Protein AF-A0A0G0AM11-F1 (afdb_monomer)

Radius of gyration: 26.65 Å; Cα contacts (8 Å, |Δi|>4): 75; chains: 1; bounding box: 41×63×68 Å

Secondary structure (DSSP, 8-state):
-------------PPS---EEBTTT-PEEPTT--EEE----SS---EEEHHHHHH--S-TT--PPP-B--SSS---BGGG--TTHHHHGGG--------S--------S---

Solvent-accessible surface area (backbone atoms only — not comparable to full-atom values): 8074 Å² total; per-residue (Å²): 132,83,83,79,78,73,80,80,78,74,83,78,77,77,80,87,81,86,83,47,46,18,73,82,77,61,51,76,52,60,99,82,61,71,65,49,76,79,43,91,50,98,84,52,73,49,26,32,38,56,74,49,37,75,75,50,73,69,80,79,93,78,74,89,80,86,50,63,62,94,74,74,103,64,84,52,47,55,92,68,63,68,74,67,58,66,59,58,59,75,74,63,76,81,84,78,71,83,61,86,80,77,80,86,77,87,91,80,84,82,89,129

Sequence (112 aa):
MAIISLPLMGKKYMEETKKLICHDCGKELAKGDEYVNYTQDEKNYLIKCRECYEKNAVIENFQPCDVYSRVVGFHTPIQRWNKAKSAEWKDRKTFKVEDSEDKDKPKDGGCC

Mean predicted aligned error: 16.36 Å

pLDDT: mean 70.4, std 14.7, range [36.91, 90.56]

Nearest PDB structures (foldseek):
  8asc-assembly1_B  TM=3.133E-01  e=3.531E+00  Homo sapiens
  8asc-assembly1_F  TM=3.144E-01  e=3.317E+00  Homo sapiens
  8asc-assembly1_P  TM=3.133E-01  e=5.144E+00  Homo sapiens

Foldseek 3Di:
DDPDDDPPPDPPPPDDDDWAAAPPPRDTDDPPFDWAFDDPDPPDTHIHHPVVCVVPVDDPPDDDDFAWDDDDDDTDGPVPDDPCVVVVVVVDDDDDDPDVDDDDDDDDDDDD

Structure (mmCIF, N/CA/C/O backbone):
data_AF-A0A0G0AM11-F1
#
_entry.id   AF-A0A0G0AM11-F1
#
loop_
_atom_site.group_PDB
_atom_site.id
_atom_site.type_symbol
_atom_site.label_atom_id
_atom_site.label_alt_id
_atom_site.label_comp_id
_atom_site.label_asym_id
_atom_site.label_entity_id
_atom_site.label_seq_id
_atom_site.pdbx_PDB_ins_code
_atom_site.Cartn_x
_atom_site.Cartn_y
_atom_site.Ca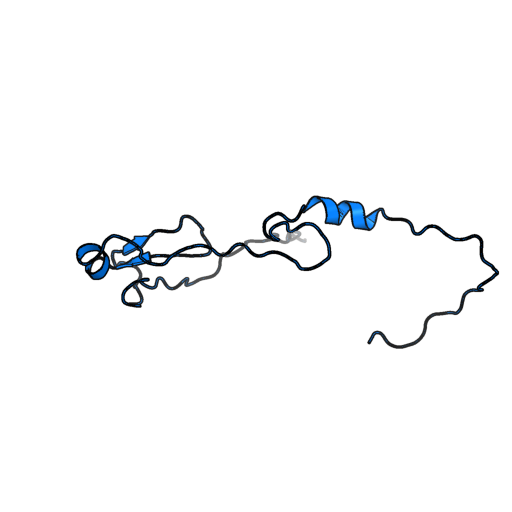rtn_z
_atom_site.occupancy
_atom_site.B_iso_or_equiv
_atom_site.auth_seq_id
_atom_site.auth_comp_id
_atom_site.auth_asym_id
_atom_site.auth_atom_id
_atom_site.pdbx_PDB_model_num
ATOM 1 N N . MET A 1 1 ? 15.639 51.426 1.674 1.00 40.44 1 MET A N 1
ATOM 2 C CA . MET A 1 1 ? 15.683 50.934 0.284 1.00 40.44 1 MET A CA 1
ATOM 3 C C . MET A 1 1 ? 15.744 49.414 0.310 1.00 40.44 1 MET A C 1
ATOM 5 O O . MET A 1 1 ? 16.580 48.877 1.015 1.00 40.44 1 MET A O 1
ATOM 9 N N . ALA A 1 2 ? 14.774 48.793 -0.367 1.00 40.88 2 ALA A N 1
ATOM 10 C CA . ALA A 1 2 ? 14.629 47.386 -0.758 1.00 40.88 2 ALA A CA 1
ATOM 11 C C . ALA A 1 2 ? 15.240 46.290 0.143 1.00 40.88 2 ALA A C 1
ATOM 13 O O . ALA A 1 2 ? 16.366 45.848 -0.061 1.00 40.88 2 ALA A O 1
ATOM 14 N N . ILE A 1 3 ? 14.419 45.750 1.051 1.00 46.81 3 ILE A N 1
ATOM 15 C CA . ILE A 1 3 ? 14.581 44.370 1.524 1.00 46.81 3 ILE A CA 1
ATOM 16 C C . ILE A 1 3 ? 14.134 43.492 0.353 1.00 46.81 3 ILE A C 1
ATOM 18 O O . ILE A 1 3 ? 12.949 43.451 0.020 1.00 46.81 3 ILE A O 1
ATOM 22 N N . ILE A 1 4 ? 15.085 42.874 -0.340 1.00 54.44 4 ILE A N 1
ATOM 23 C CA . ILE A 1 4 ? 14.801 41.977 -1.459 1.00 54.44 4 ILE A CA 1
ATOM 24 C C . ILE A 1 4 ? 14.135 40.739 -0.857 1.00 54.44 4 ILE A C 1
ATOM 26 O O . ILE A 1 4 ? 14.771 39.941 -0.172 1.00 54.44 4 ILE A O 1
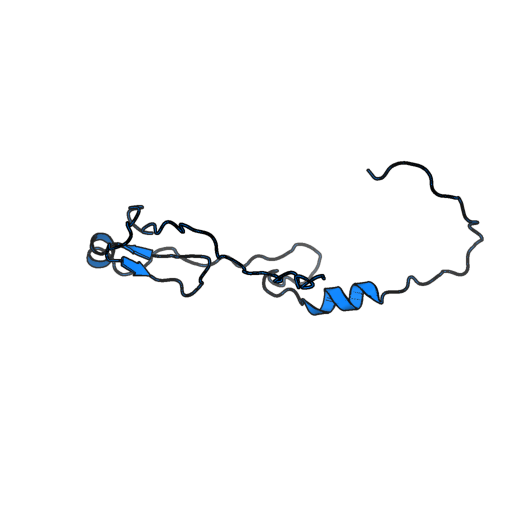ATOM 30 N N . SER A 1 5 ? 12.823 40.631 -1.047 1.00 48.66 5 SER A N 1
ATOM 31 C CA . SER A 1 5 ? 12.036 39.465 -0.671 1.00 48.66 5 SER A CA 1
ATOM 32 C C . SER A 1 5 ? 12.547 38.269 -1.479 1.00 48.66 5 SER A C 1
ATOM 34 O O . SER A 1 5 ? 12.309 38.189 -2.683 1.00 48.66 5 SER A O 1
ATOM 36 N N . LEU A 1 6 ? 13.300 37.363 -0.845 1.00 46.12 6 LEU A N 1
ATOM 37 C CA . LEU A 1 6 ? 13.540 36.050 -1.434 1.00 46.12 6 LEU A CA 1
ATOM 38 C C . LEU A 1 6 ? 12.187 35.329 -1.506 1.00 46.12 6 LEU A C 1
ATOM 40 O O . LEU A 1 6 ? 11.504 35.234 -0.481 1.00 46.12 6 LEU A O 1
ATOM 44 N N . PRO A 1 7 ? 11.789 34.799 -2.675 1.00 47.69 7 PRO A N 1
ATOM 45 C CA . PRO A 1 7 ? 10.590 33.994 -2.762 1.00 47.69 7 PRO A CA 1
ATOM 46 C C . PRO A 1 7 ? 10.863 32.728 -1.953 1.00 47.69 7 PRO A C 1
ATOM 48 O O . PRO A 1 7 ? 11.713 31.918 -2.322 1.00 47.69 7 PRO A O 1
ATOM 51 N N . LEU A 1 8 ? 10.179 32.576 -0.818 1.00 54.47 8 LEU A N 1
ATOM 52 C CA . LEU A 1 8 ? 10.144 31.324 -0.071 1.00 54.47 8 LEU A CA 1
ATOM 53 C C . LEU A 1 8 ? 9.528 30.264 -0.988 1.00 54.47 8 LEU A C 1
ATOM 55 O O . LEU A 1 8 ? 8.311 30.106 -1.076 1.00 54.47 8 LEU A O 1
ATOM 59 N N . MET A 1 9 ? 10.400 29.575 -1.719 1.00 48.53 9 MET A N 1
ATOM 60 C CA . MET A 1 9 ? 10.080 28.425 -2.541 1.00 48.53 9 MET A CA 1
ATOM 61 C C . MET A 1 9 ? 9.466 27.352 -1.640 1.00 48.53 9 MET A C 1
ATOM 63 O O . MET A 1 9 ? 10.125 26.797 -0.767 1.00 48.53 9 MET A O 1
ATOM 67 N N . GLY A 1 10 ? 8.188 27.062 -1.879 1.00 46.81 10 GLY A N 1
ATOM 68 C CA . GLY A 1 10 ? 7.596 25.756 -1.620 1.00 46.81 10 GLY A CA 1
ATOM 69 C C . GLY A 1 10 ? 7.422 25.356 -0.158 1.00 46.81 10 GLY A C 1
ATOM 70 O O . GLY A 1 10 ? 7.909 2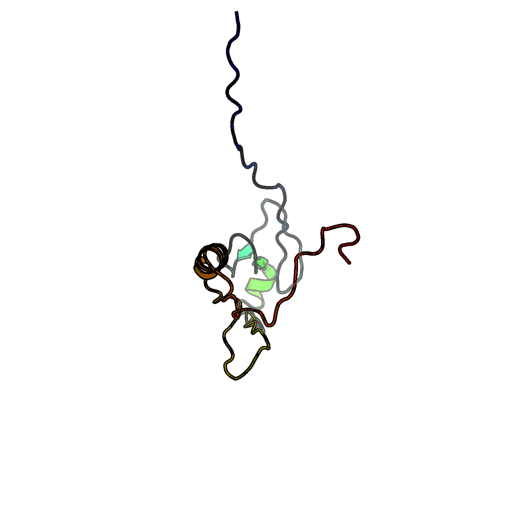4.303 0.247 1.00 46.81 10 GLY A O 1
ATOM 71 N N . LYS A 1 11 ? 6.587 26.077 0.599 1.00 42.59 11 LYS A N 1
ATOM 72 C CA . LYS A 1 11 ? 5.790 25.385 1.622 1.00 42.59 11 LYS A CA 1
ATOM 73 C C . LYS A 1 11 ? 4.821 24.465 0.881 1.00 42.59 11 LYS A C 1
ATOM 75 O O . LYS A 1 11 ? 3.763 24.906 0.441 1.00 42.59 11 LYS A O 1
ATOM 80 N N . LYS A 1 12 ? 5.194 23.198 0.690 1.00 41.78 12 LYS A N 1
ATOM 81 C CA . LYS A 1 12 ? 4.219 22.156 0.361 1.00 41.78 12 LYS A CA 1
ATOM 82 C C . LYS A 1 12 ? 3.346 21.964 1.599 1.00 41.78 12 LYS A C 1
ATOM 84 O O . LYS A 1 12 ? 3.666 21.156 2.462 1.00 41.78 12 LYS A O 1
ATOM 89 N N . TYR A 1 13 ? 2.293 22.767 1.720 1.00 48.09 13 TYR A N 1
ATOM 90 C CA . TYR A 1 13 ? 1.168 22.427 2.579 1.00 48.09 13 TYR A CA 1
ATOM 91 C C . TYR A 1 13 ? 0.583 21.126 2.012 1.00 48.09 13 TYR A C 1
ATOM 93 O O . TYR A 1 13 ? 0.112 21.109 0.878 1.00 48.09 13 TYR A O 1
ATOM 101 N N . MET A 1 14 ? 0.743 20.016 2.738 1.00 42.97 14 MET A N 1
ATOM 102 C CA . MET A 1 14 ? 0.096 18.746 2.407 1.00 42.97 14 MET A CA 1
ATOM 103 C C . MET A 1 14 ? -1.409 18.881 2.661 1.00 42.97 14 MET A C 1
ATOM 105 O O . MET A 1 14 ? -1.816 19.399 3.698 1.00 42.97 14 MET A O 1
ATOM 109 N N . GLU A 1 15 ? -2.201 18.458 1.679 1.00 53.34 15 GLU A N 1
ATOM 110 C CA . GLU A 1 15 ? -3.645 18.675 1.564 1.00 53.34 15 GLU A CA 1
ATOM 111 C C . GLU A 1 15 ? -4.469 18.119 2.739 1.00 53.34 15 GLU A C 1
ATOM 113 O O . GLU A 1 15 ? -4.254 17.014 3.240 1.00 53.34 15 GLU A O 1
ATOM 118 N N . GLU A 1 16 ? -5.457 18.913 3.152 1.00 60.88 16 GLU A N 1
ATOM 119 C CA . GLU A 1 16 ? -6.412 18.627 4.216 1.00 60.88 16 GLU A CA 1
ATOM 120 C C . GLU A 1 16 ? -7.456 17.561 3.803 1.00 60.88 16 GLU A C 1
ATOM 122 O O . GLU A 1 16 ? -8.056 17.627 2.735 1.00 60.88 16 GLU A O 1
ATOM 127 N N . THR A 1 17 ? -7.745 16.635 4.733 1.00 57.00 17 THR A N 1
ATOM 128 C CA . THR A 1 17 ? -8.909 15.710 4.810 1.00 57.00 17 THR A CA 1
ATOM 129 C C . THR A 1 17 ? -8.896 14.403 4.000 1.00 57.00 17 THR A C 1
ATOM 131 O O . THR A 1 17 ? -9.780 14.119 3.196 1.00 57.00 17 THR A O 1
ATOM 134 N N . LYS A 1 18 ? -7.971 13.490 4.316 1.00 64.06 18 LYS A N 1
ATOM 135 C CA . LYS A 1 18 ? -8.105 12.088 3.889 1.00 64.06 18 LYS A CA 1
ATOM 136 C C . LYS A 1 18 ? -9.154 11.364 4.750 1.00 64.06 18 LYS A C 1
ATOM 138 O O . LYS A 1 18 ? -8.933 11.155 5.941 1.00 64.06 18 LYS A O 1
ATOM 143 N N . LYS A 1 19 ? -10.308 11.024 4.163 1.00 72.44 19 LYS A N 1
ATOM 144 C CA . LYS A 1 19 ? -11.377 10.252 4.824 1.00 72.44 19 LYS A CA 1
ATOM 145 C C . LYS A 1 19 ? -10.937 8.801 5.039 1.00 72.44 19 LYS A C 1
ATOM 147 O O . LYS A 1 19 ? -10.423 8.168 4.119 1.00 72.44 19 LYS A O 1
ATOM 152 N N . LEU A 1 20 ? -11.147 8.285 6.244 1.00 80.62 20 LEU A N 1
ATOM 153 C CA . LEU A 1 20 ? -10.830 6.915 6.645 1.00 80.62 20 LEU A CA 1
ATOM 154 C C . LEU A 1 20 ? -12.122 6.083 6.593 1.00 80.62 20 LEU A C 1
ATOM 156 O O . LEU A 1 20 ? -13.077 6.416 7.287 1.00 80.62 20 LEU A O 1
ATOM 160 N N . ILE A 1 21 ? -12.170 5.034 5.764 1.00 86.75 21 ILE A N 1
ATOM 161 C CA . ILE A 1 21 ? -13.367 4.198 5.548 1.00 86.75 21 ILE A CA 1
ATOM 162 C C . ILE A 1 21 ? -13.059 2.726 5.832 1.00 86.75 21 ILE A C 1
ATOM 164 O O . ILE A 1 21 ? -12.129 2.171 5.255 1.00 86.75 21 ILE A O 1
ATOM 168 N N . CYS A 1 22 ? -13.865 2.071 6.668 1.00 87.81 22 CYS A N 1
ATOM 169 C CA . CYS A 1 22 ? -13.729 0.639 6.962 1.00 87.81 22 CYS A CA 1
ATOM 170 C C . CYS A 1 22 ? -13.978 -0.260 5.728 1.00 87.81 22 CYS A C 1
ATOM 172 O O . CYS A 1 22 ? -15.002 -0.131 5.069 1.00 87.81 22 CYS A O 1
ATOM 174 N N . HIS A 1 23 ? -13.102 -1.235 5.490 1.00 85.06 23 HIS A N 1
ATOM 175 C CA . HIS A 1 23 ? -13.146 -2.227 4.415 1.00 85.06 23 HIS A CA 1
ATOM 176 C C . HIS A 1 23 ? -14.371 -3.146 4.495 1.00 85.06 23 HIS A C 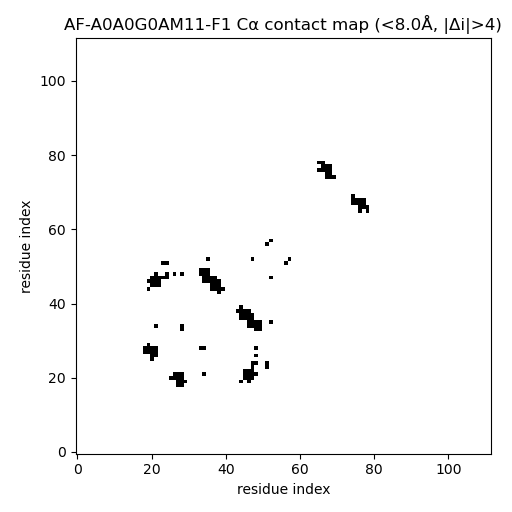1
ATOM 178 O O . HIS A 1 23 ? -14.951 -3.483 3.472 1.00 85.06 23 HIS A O 1
ATOM 184 N N . ASP A 1 24 ? -14.789 -3.523 5.705 1.00 84.94 24 ASP A N 1
ATOM 185 C CA . ASP A 1 24 ? -15.837 -4.532 5.888 1.00 84.94 24 ASP A CA 1
ATOM 186 C C . ASP A 1 24 ? -17.246 -3.936 6.015 1.00 84.94 24 ASP A C 1
ATOM 188 O O . ASP A 1 24 ? -18.207 -4.541 5.551 1.00 84.94 24 ASP A O 1
ATOM 192 N N . CYS A 1 25 ? -17.402 -2.769 6.658 1.00 87.12 25 CYS A N 1
ATOM 193 C CA . CYS A 1 25 ? -18.718 -2.130 6.841 1.00 87.12 25 CYS A CA 1
ATOM 194 C C . CYS A 1 25 ? -18.899 -0.792 6.129 1.00 87.12 25 CYS A C 1
ATOM 196 O O . CYS A 1 25 ? -20.011 -0.270 6.136 1.00 87.12 25 CYS A O 1
ATOM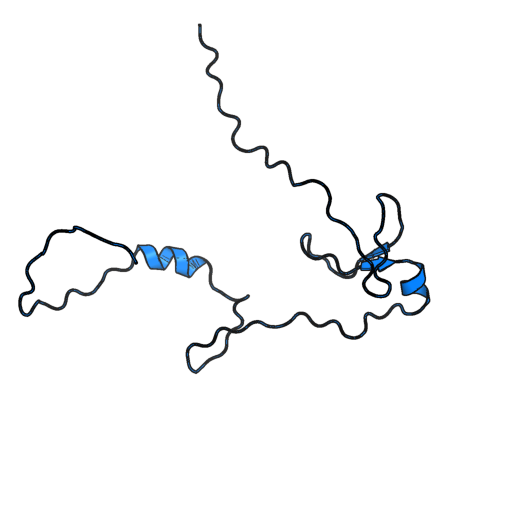 198 N N . GLY A 1 26 ? -17.843 -0.194 5.577 1.00 82.12 26 GLY A N 1
ATOM 199 C CA . GLY A 1 26 ? -17.943 1.083 4.866 1.00 82.12 26 GLY A CA 1
ATOM 200 C C . GLY A 1 26 ? -18.198 2.312 5.745 1.00 82.12 26 GLY A C 1
ATOM 201 O O . GLY A 1 26 ? -18.464 3.384 5.211 1.00 82.12 26 GLY A O 1
ATOM 202 N N . LYS A 1 27 ? -18.126 2.197 7.079 1.00 87.81 27 LYS A N 1
ATOM 203 C CA . LYS A 1 27 ? -18.278 3.349 7.985 1.00 87.81 27 LYS A CA 1
ATOM 204 C C . LYS A 1 27 ? -17.138 4.357 7.777 1.00 87.81 27 LYS A C 1
ATOM 206 O O . LYS A 1 27 ? -15.970 3.960 7.789 1.00 87.81 27 LYS A O 1
ATOM 211 N N . GLU A 1 28 ? -17.488 5.639 7.623 1.00 85.56 28 GLU A N 1
ATOM 212 C CA . GLU A 1 28 ? -16.542 6.761 7.686 1.00 85.56 28 GLU A CA 1
ATOM 213 C C . GLU A 1 28 ? -16.147 7.006 9.147 1.00 85.56 28 GLU A C 1
ATOM 215 O O . GLU A 1 28 ? -17.008 7.084 10.022 1.00 85.56 28 GLU A O 1
ATOM 220 N N . LEU A 1 29 ? -14.849 7.128 9.400 1.00 81.00 29 LEU A N 1
ATOM 221 C CA . LEU A 1 29 ? -14.300 7.366 10.729 1.00 81.00 29 LEU A CA 1
ATOM 222 C C . LEU A 1 29 ? -13.959 8.845 10.894 1.00 81.00 29 LEU A C 1
ATOM 224 O O . LEU A 1 29 ? -13.279 9.443 10.049 1.00 81.00 29 LEU A O 1
ATOM 228 N N . ALA A 1 30 ? -14.420 9.436 11.991 1.00 81.19 30 ALA A N 1
ATOM 229 C CA . ALA A 1 30 ? -14.087 10.796 12.376 1.00 81.19 30 ALA A CA 1
ATOM 230 C C . ALA A 1 30 ? -12.698 10.862 13.037 1.00 81.19 30 ALA A C 1
ATOM 232 O O . ALA A 1 30 ? -12.108 9.855 13.435 1.00 81.19 30 ALA A O 1
ATOM 233 N N . LYS A 1 31 ? -12.157 12.082 13.171 1.00 69.06 31 LYS A N 1
ATOM 234 C CA . LYS A 1 31 ? -10.890 12.348 13.876 1.00 69.06 31 LYS A CA 1
ATOM 235 C C . LYS A 1 31 ? -11.056 12.024 15.367 1.00 69.06 31 LYS A C 1
ATOM 237 O O . LYS A 1 31 ? -11.435 12.894 16.143 1.00 69.06 31 LYS A O 1
ATOM 242 N N . GLY A 1 32 ? -10.789 10.777 15.739 1.00 77.19 32 GLY A N 1
ATOM 243 C CA . GLY A 1 32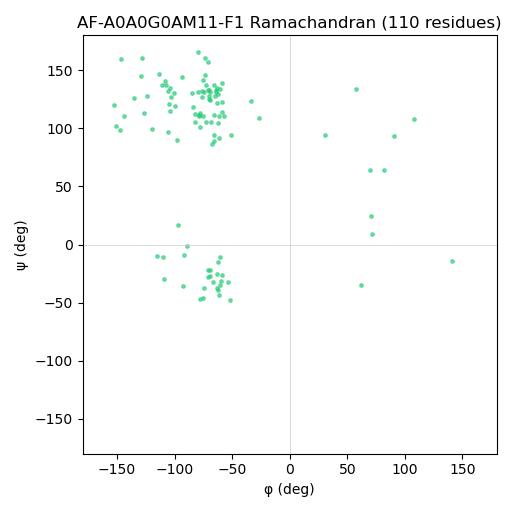 ? -10.909 10.273 17.109 1.00 77.19 32 GLY A CA 1
ATOM 244 C C . GLY A 1 32 ? -11.461 8.851 17.208 1.00 77.19 32 GLY A C 1
ATOM 245 O O . GLY A 1 32 ? -11.314 8.240 18.261 1.00 77.19 32 GLY A O 1
ATOM 246 N N . ASP A 1 33 ? -12.047 8.312 16.136 1.00 79.88 33 ASP A N 1
ATOM 247 C CA . ASP A 1 33 ? -12.539 6.936 16.145 1.00 79.88 33 ASP A CA 1
ATOM 248 C C . ASP A 1 33 ? -11.392 5.933 16.079 1.00 79.88 33 ASP A C 1
ATOM 250 O O . ASP A 1 33 ? -10.378 6.134 15.402 1.00 79.88 33 ASP A O 1
ATOM 254 N N . GLU A 1 34 ? -11.586 4.809 16.756 1.00 78.00 34 GLU A N 1
ATOM 255 C CA . GLU A 1 34 ? -10.621 3.727 16.744 1.00 78.00 34 GLU A CA 1
ATOM 256 C C . GLU A 1 34 ? -10.806 2.806 15.539 1.00 78.00 34 GLU A C 1
ATOM 258 O O . GLU A 1 34 ? -11.897 2.297 15.254 1.00 78.00 34 GLU A O 1
ATOM 263 N N . TYR A 1 35 ? -9.700 2.545 14.850 1.00 84.62 35 TYR A N 1
ATOM 264 C CA . TYR A 1 35 ? -9.656 1.665 13.696 1.00 84.62 35 TYR A CA 1
ATOM 265 C C . TYR A 1 35 ? -8.336 0.925 13.606 1.00 84.62 35 TYR A C 1
ATOM 267 O O . TYR A 1 35 ? -7.309 1.338 14.141 1.00 84.62 35 TYR A O 1
ATOM 275 N N . VAL A 1 36 ? -8.385 -0.173 12.869 1.00 85.19 36 VAL A N 1
ATOM 276 C CA . VAL A 1 36 ? -7.242 -1.007 12.532 1.00 85.19 36 VAL A CA 1
ATOM 277 C C . VAL A 1 36 ? -6.858 -0.709 11.085 1.00 85.19 36 VAL A C 1
ATOM 279 O O . VAL A 1 36 ? -7.714 -0.769 10.212 1.00 85.19 36 VAL A O 1
ATOM 282 N N . ASN A 1 37 ? -5.599 -0.369 10.806 1.00 85.50 37 ASN A N 1
ATOM 283 C CA . ASN A 1 37 ? -5.094 -0.136 9.446 1.00 85.50 37 ASN A CA 1
ATOM 284 C C . ASN A 1 37 ? -4.252 -1.325 8.966 1.00 85.50 37 ASN A C 1
ATOM 286 O O . ASN A 1 37 ? -3.385 -1.807 9.686 1.00 85.50 37 ASN A O 1
ATOM 290 N N . TYR A 1 38 ? -4.496 -1.760 7.737 1.00 81.06 38 TYR A N 1
ATOM 291 C CA . TYR A 1 38 ? -3.896 -2.919 7.084 1.00 81.06 38 TYR A CA 1
ATOM 292 C C . TYR A 1 38 ? -2.934 -2.554 5.948 1.00 81.06 38 TYR A C 1
ATOM 294 O O . TYR A 1 38 ? -2.201 -3.412 5.463 1.00 81.06 38 TYR A O 1
ATOM 302 N N . THR A 1 39 ? -2.895 -1.291 5.527 1.00 79.50 39 THR A N 1
ATOM 303 C CA . THR A 1 39 ? -1.926 -0.765 4.545 1.00 79.50 39 THR A CA 1
ATOM 304 C C . THR A 1 39 ? -0.904 0.143 5.212 1.00 79.50 39 THR A C 1
ATOM 306 O O . THR A 1 39 ? -1.252 0.973 6.049 1.00 79.50 39 THR A O 1
ATOM 309 N N . GLN A 1 40 ? 0.352 0.053 4.782 1.00 62.09 40 GLN A N 1
ATOM 310 C CA . GLN A 1 40 ? 1.447 0.909 5.256 1.00 62.09 40 GLN A CA 1
ATOM 311 C C . GLN A 1 40 ? 1.650 2.170 4.390 1.00 62.09 40 GLN A C 1
ATOM 313 O O . GLN A 1 40 ? 2.401 3.059 4.782 1.00 62.09 40 GLN A O 1
ATOM 318 N N . ASP A 1 41 ? 0.980 2.280 3.234 1.00 63.16 41 ASP A N 1
ATOM 319 C CA . ASP A 1 41 ? 1.139 3.408 2.312 1.00 63.16 41 ASP A CA 1
ATOM 320 C C . ASP A 1 41 ? 0.411 4.668 2.795 1.00 63.16 41 ASP A C 1
ATOM 322 O O . ASP A 1 41 ? -0.794 4.666 3.046 1.00 63.16 41 ASP A O 1
ATOM 326 N N . GLU A 1 42 ? 1.099 5.811 2.768 1.00 59.97 42 GLU A N 1
ATOM 327 C CA . GLU A 1 42 ? 0.506 7.129 3.059 1.00 59.97 42 GLU A CA 1
ATOM 328 C C . GLU A 1 42 ? -0.634 7.503 2.089 1.00 59.97 42 GLU A C 1
ATOM 330 O O . GLU A 1 42 ? -1.374 8.463 2.311 1.00 59.97 42 GLU A O 1
ATOM 335 N N . LYS A 1 43 ? -0.814 6.744 0.997 1.00 58.69 43 LYS A N 1
ATOM 336 C CA . LYS A 1 43 ? -1.736 7.042 -0.111 1.00 58.69 43 LYS A CA 1
ATOM 337 C C . LYS A 1 43 ? -2.951 6.129 -0.191 1.00 58.69 43 LYS A C 1
ATOM 339 O O . LYS A 1 43 ? -4.014 6.633 -0.534 1.00 58.69 43 LYS A O 1
ATOM 344 N N . ASN A 1 44 ? -2.870 4.879 0.249 1.00 63.97 44 ASN A N 1
ATOM 345 C CA . ASN A 1 44 ? -4.000 3.952 0.215 1.00 63.97 44 ASN A CA 1
ATOM 346 C C . ASN A 1 44 ? -4.208 3.380 1.619 1.00 63.97 44 ASN A C 1
ATOM 348 O O . ASN A 1 44 ? -3.307 2.711 2.098 1.00 63.97 44 ASN A O 1
ATOM 352 N N . TYR A 1 45 ? -5.326 3.709 2.279 1.00 71.25 45 TYR A N 1
ATOM 353 C CA . TYR A 1 45 ? -5.632 3.252 3.641 1.00 71.25 45 TYR A CA 1
ATOM 354 C C . TYR A 1 45 ? -6.710 2.162 3.597 1.00 71.25 45 TYR A C 1
ATOM 356 O O . TYR A 1 45 ? -7.898 2.461 3.527 1.00 71.25 45 TYR A O 1
ATOM 364 N N . LEU A 1 46 ? -6.291 0.902 3.632 1.00 84.31 46 LEU A N 1
ATOM 365 C CA . LEU A 1 46 ? -7.131 -0.261 3.873 1.00 84.31 46 LEU A CA 1
ATOM 366 C C . LEU A 1 46 ? -7.326 -0.399 5.379 1.00 84.31 46 LEU A C 1
ATOM 368 O O . LEU A 1 46 ? -6.401 -0.791 6.077 1.00 84.31 46 LEU A O 1
ATOM 372 N N . ILE A 1 47 ? -8.496 -0.067 5.906 1.00 86.38 47 ILE A N 1
ATOM 373 C CA . ILE A 1 47 ? -8.721 -0.041 7.359 1.00 86.38 47 ILE A CA 1
ATOM 374 C C . ILE A 1 47 ? -9.961 -0.845 7.743 1.00 86.38 47 ILE A C 1
ATOM 376 O O . ILE A 1 47 ? -10.822 -1.049 6.903 1.00 86.38 47 ILE A O 1
ATOM 380 N N . LYS A 1 48 ? -10.112 -1.259 9.001 1.00 88.81 48 LYS A N 1
ATOM 381 C CA . LYS A 1 48 ? -11.369 -1.774 9.560 1.00 88.81 48 LYS A CA 1
ATOM 382 C C . LYS A 1 48 ? -11.724 -1.072 10.864 1.00 88.81 48 LYS A C 1
ATOM 384 O O . LYS A 1 48 ? -10.846 -0.750 11.656 1.00 88.81 48 LYS A O 1
ATOM 389 N N . CYS A 1 49 ? -13.012 -0.859 11.110 1.00 90.25 49 CYS A N 1
ATOM 390 C CA . CYS A 1 49 ? -13.498 -0.381 12.402 1.00 90.25 49 CYS A CA 1
ATOM 391 C C . CYS A 1 49 ? -13.431 -1.495 13.458 1.00 90.25 49 CYS A C 1
ATOM 393 O O . CYS A 1 49 ? -13.424 -2.683 13.115 1.00 90.25 49 CYS A O 1
ATOM 395 N N . ARG A 1 50 ? -13.447 -1.108 14.739 1.00 89.12 50 ARG A N 1
ATOM 396 C CA . ARG A 1 50 ? -13.401 -2.040 15.877 1.00 89.12 50 ARG A CA 1
ATOM 397 C C . ARG A 1 50 ? -14.460 -3.149 15.783 1.00 89.12 50 ARG A C 1
ATOM 399 O O . ARG A 1 50 ? -14.129 -4.322 15.888 1.00 89.12 50 ARG A O 1
ATOM 406 N N . GLU A 1 51 ? -15.711 -2.795 15.489 1.00 90.56 51 GLU A N 1
ATOM 407 C CA . GLU A 1 51 ? -16.819 -3.761 15.411 1.00 90.56 51 GLU A CA 1
ATOM 408 C C . GLU A 1 51 ? -16.632 -4.822 14.314 1.00 90.56 51 GLU A C 1
ATOM 410 O O . GLU A 1 51 ? -16.999 -5.982 14.490 1.00 90.56 51 GLU A O 1
ATOM 415 N N . CYS A 1 52 ? -16.106 -4.431 13.150 1.00 89.00 52 CYS A N 1
ATOM 416 C CA . CYS A 1 52 ? -15.848 -5.366 12.054 1.00 89.00 52 CYS A CA 1
ATOM 417 C C . CYS A 1 52 ? -14.633 -6.234 12.335 1.00 89.00 52 CYS A C 1
ATOM 419 O O . CYS A 1 52 ? -14.649 -7.420 12.023 1.00 89.00 52 CYS A O 1
ATOM 421 N N . TYR A 1 53 ? -13.615 -5.650 12.961 1.00 89.44 53 TYR A N 1
ATOM 422 C CA . TYR A 1 53 ? -12.420 -6.369 13.367 1.00 89.44 53 TYR A CA 1
ATOM 423 C C . TYR A 1 53 ? -12.737 -7.479 14.376 1.00 89.44 53 TYR A C 1
ATOM 425 O O . TYR A 1 53 ? -12.258 -8.600 14.226 1.00 89.44 53 TYR A O 1
ATOM 433 N N . GLU A 1 54 ? -13.591 -7.188 15.361 1.00 90.31 54 GLU A N 1
ATOM 434 C CA . GLU A 1 54 ? -14.028 -8.167 16.363 1.00 90.31 54 GLU A CA 1
ATOM 435 C C . GLU A 1 54 ? -14.877 -9.293 15.754 1.00 90.31 54 GLU A C 1
ATOM 437 O O . GLU A 1 54 ? -14.801 -10.431 16.212 1.00 90.31 54 GLU A O 1
ATOM 442 N N . LYS A 1 55 ? -15.658 -9.002 14.703 1.00 89.69 55 LYS A N 1
ATOM 443 C CA . LYS A 1 55 ? -16.448 -10.012 13.980 1.00 89.69 55 LYS A CA 1
ATOM 444 C C . LYS A 1 55 ? -15.586 -10.889 13.080 1.00 89.69 55 LYS A C 1
ATOM 446 O O . LYS A 1 55 ? -15.771 -12.097 13.090 1.00 89.69 55 LYS A O 1
ATOM 451 N N . ASN A 1 56 ? -14.682 -10.287 12.305 1.00 87.06 56 ASN A N 1
ATOM 452 C CA . ASN A 1 56 ? -13.749 -10.976 11.416 1.00 87.06 56 ASN A CA 1
ATOM 453 C C . ASN A 1 56 ? -12.460 -10.157 11.253 1.00 87.06 56 ASN A C 1
ATOM 455 O O . ASN A 1 56 ? -12.369 -9.211 10.464 1.00 87.06 56 ASN A O 1
ATOM 459 N N . ALA A 1 57 ? -11.412 -10.571 11.960 1.00 83.94 57 ALA A N 1
ATOM 460 C CA . ALA A 1 57 ? -10.120 -9.891 11.912 1.00 83.94 57 ALA A CA 1
ATOM 461 C C . ALA A 1 57 ? -9.392 -10.055 10.558 1.00 83.94 57 ALA A C 1
ATOM 463 O O . ALA A 1 57 ? -8.544 -9.230 10.209 1.00 83.94 57 ALA A O 1
ATOM 464 N N . VAL A 1 58 ? -9.728 -11.090 9.775 1.00 85.44 58 VAL A N 1
ATOM 465 C CA . VAL A 1 58 ? -9.102 -11.400 8.477 1.00 85.44 58 VAL A CA 1
ATOM 466 C C . VAL A 1 58 ? -9.677 -10.516 7.375 1.00 85.44 58 VAL A C 1
ATOM 468 O O . VAL A 1 58 ? -10.894 -10.391 7.245 1.00 85.44 58 VAL A O 1
ATOM 471 N N . ILE A 1 59 ? -8.818 -9.895 6.561 1.00 81.81 59 ILE A N 1
ATOM 472 C CA . ILE A 1 59 ? -9.263 -9.295 5.299 1.00 81.81 59 ILE A CA 1
ATOM 473 C C . ILE A 1 59 ? -9.430 -10.421 4.292 1.00 81.81 59 ILE A C 1
ATOM 475 O O . ILE A 1 59 ? -8.458 -10.913 3.718 1.00 81.81 59 ILE A O 1
ATOM 479 N N . GLU A 1 60 ? -10.666 -10.835 4.083 1.00 80.25 60 GLU A N 1
ATOM 480 C CA . GLU A 1 60 ? -10.963 -11.724 2.979 1.00 80.25 60 GLU A CA 1
ATOM 481 C C . GLU A 1 60 ? -10.938 -10.933 1.674 1.00 80.25 60 GLU A C 1
ATOM 483 O O . GLU A 1 60 ? -11.380 -9.785 1.602 1.00 80.25 60 GLU A O 1
ATOM 488 N N . ASN A 1 61 ? -10.411 -11.585 0.639 1.00 67.62 61 ASN A N 1
ATOM 489 C CA . ASN A 1 61 ? -10.494 -11.121 -0.739 1.00 67.62 61 ASN A CA 1
ATOM 490 C C . ASN A 1 61 ? -9.655 -9.869 -1.099 1.00 67.62 61 ASN A C 1
ATOM 492 O O . ASN A 1 61 ? -9.981 -9.193 -2.073 1.00 67.62 61 ASN A O 1
ATOM 496 N N . PHE A 1 62 ? -8.559 -9.562 -0.380 1.00 72.38 62 PHE A N 1
ATOM 497 C CA . PHE A 1 62 ? -7.642 -8.473 -0.764 1.00 72.38 62 PHE A CA 1
ATOM 498 C C . PHE A 1 62 ? -6.335 -8.976 -1.393 1.00 72.38 62 PHE A C 1
ATOM 500 O O . PHE A 1 62 ? -5.485 -9.583 -0.739 1.00 72.38 62 PHE A O 1
ATOM 507 N N . GLN A 1 63 ? -6.150 -8.656 -2.670 1.00 73.38 63 GLN A N 1
ATOM 508 C CA . GLN A 1 63 ? -4.896 -8.811 -3.401 1.00 73.38 63 GLN A CA 1
ATOM 509 C C . GLN A 1 63 ? -4.641 -7.533 -4.210 1.00 73.38 63 GLN A C 1
ATOM 511 O O . GLN A 1 63 ? -5.520 -7.123 -4.973 1.00 73.38 63 GLN A O 1
ATOM 516 N N . PRO A 1 64 ? -3.468 -6.888 -4.071 1.00 72.62 64 PRO A N 1
ATOM 517 C CA . PRO A 1 64 ? -3.104 -5.780 -4.942 1.00 72.62 64 PRO A CA 1
ATOM 518 C C . PRO A 1 64 ? -2.823 -6.311 -6.353 1.00 72.62 64 PRO A C 1
ATOM 520 O O . PRO A 1 64 ? -2.048 -7.245 -6.538 1.00 72.62 64 PRO A O 1
ATOM 523 N N . CYS A 1 65 ? -3.468 -5.724 -7.357 1.00 72.44 65 CYS A N 1
ATOM 524 C CA . CYS A 1 65 ? -3.403 -6.222 -8.727 1.00 72.44 65 CYS A CA 1
ATOM 525 C C . CYS A 1 65 ? -2.077 -5.862 -9.415 1.00 72.44 65 CYS A C 1
ATOM 527 O O . CYS A 1 65 ? -1.731 -4.682 -9.527 1.00 72.44 65 CYS A O 1
ATOM 529 N N . ASP A 1 66 ? -1.391 -6.863 -9.971 1.00 76.12 66 ASP A N 1
ATOM 530 C CA . ASP A 1 66 ? -0.262 -6.643 -10.873 1.00 76.12 66 ASP A CA 1
ATOM 531 C C . ASP A 1 66 ? -0.749 -6.060 -12.212 1.00 76.12 66 ASP A C 1
ATOM 533 O O . ASP A 1 66 ? -1.578 -6.645 -12.910 1.00 76.12 66 ASP A O 1
ATOM 537 N N . VAL A 1 67 ? -0.207 -4.909 -12.610 1.00 74.25 67 VAL A N 1
ATOM 538 C CA . VAL A 1 67 ? -0.568 -4.227 -13.863 1.00 74.25 67 VAL A CA 1
ATOM 539 C C . VAL A 1 67 ? 0.550 -4.435 -14.874 1.00 74.25 67 VAL A C 1
ATOM 541 O O . VAL A 1 67 ? 1.666 -4.011 -14.616 1.00 74.25 67 VAL A O 1
ATOM 544 N N . TYR A 1 68 ? 0.277 -5.034 -16.030 1.00 76.00 68 TYR A N 1
ATOM 545 C CA . TYR A 1 68 ? 1.253 -5.269 -17.107 1.00 76.00 68 TYR A CA 1
ATOM 546 C C . TYR A 1 68 ? 0.891 -4.432 -18.350 1.00 76.00 68 TYR A C 1
ATOM 548 O O . TYR A 1 68 ? -0.292 -4.228 -18.618 1.00 76.00 68 TYR A O 1
ATOM 556 N N . SER A 1 69 ? 1.867 -3.959 -19.138 1.00 74.94 69 SER A N 1
ATOM 557 C CA . SER A 1 69 ? 1.601 -3.302 -20.437 1.00 74.94 69 SER A CA 1
ATOM 558 C C . SER A 1 69 ? 1.662 -4.306 -21.602 1.00 74.94 69 SER A C 1
ATOM 560 O O . SER A 1 69 ? 2.453 -5.251 -21.587 1.00 74.94 69 SER A O 1
ATOM 562 N N . ARG A 1 70 ? 0.806 -4.141 -22.625 1.00 74.31 70 ARG A N 1
ATOM 563 C CA . ARG A 1 70 ? 0.745 -5.033 -23.801 1.00 74.31 70 ARG A CA 1
ATOM 564 C C . ARG A 1 70 ? 1.533 -4.441 -24.973 1.00 74.31 70 ARG A C 1
ATOM 566 O O . ARG A 1 70 ? 0.950 -3.749 -25.796 1.00 74.31 70 ARG A O 1
ATOM 573 N N . VAL A 1 71 ? 2.826 -4.752 -25.074 1.00 62.47 71 VAL A N 1
ATOM 574 C CA . VAL A 1 71 ? 3.631 -4.604 -26.303 1.00 62.47 71 VAL A CA 1
ATOM 575 C C . VAL A 1 71 ? 4.677 -5.734 -26.313 1.00 62.47 71 VAL A C 1
ATOM 577 O O . VAL A 1 71 ? 5.693 -5.620 -25.645 1.00 62.47 71 VAL A O 1
ATOM 580 N N . VAL A 1 72 ? 4.383 -6.818 -27.051 1.00 53.88 72 VAL A N 1
ATOM 581 C CA . VAL A 1 72 ? 5.232 -7.989 -27.414 1.00 53.88 72 VAL A CA 1
ATOM 582 C C . VAL A 1 72 ? 5.882 -8.853 -26.309 1.00 53.88 72 VAL A C 1
ATOM 584 O O . VAL A 1 72 ? 6.548 -8.357 -25.416 1.00 53.88 72 VAL A O 1
ATOM 587 N N . GLY A 1 73 ? 5.767 -10.183 -26.468 1.00 68.62 73 GLY A N 1
ATOM 588 C CA . GLY A 1 73 ? 6.702 -11.252 -26.052 1.00 68.62 73 GLY A CA 1
ATOM 589 C C . GLY A 1 73 ? 7.049 -11.479 -24.569 1.00 68.62 73 GLY A C 1
ATOM 590 O O . GLY A 1 73 ? 7.249 -12.627 -24.181 1.00 68.62 73 GLY A O 1
ATOM 591 N N . PHE A 1 74 ? 7.129 -10.435 -23.740 1.00 69.75 74 PHE A N 1
ATOM 592 C CA . PHE A 1 74 ? 7.614 -10.498 -22.359 1.00 69.75 74 PHE A CA 1
ATOM 593 C C . PHE A 1 74 ? 6.823 -9.535 -21.456 1.00 69.75 74 PHE A C 1
ATOM 595 O O . PHE A 1 74 ? 6.929 -8.314 -21.571 1.00 69.75 74 PHE A O 1
ATOM 602 N N . HIS A 1 75 ? 6.010 -10.078 -20.546 1.00 71.62 75 HIS A N 1
ATOM 603 C CA . HIS A 1 75 ? 5.196 -9.285 -19.623 1.00 71.62 75 HIS A CA 1
ATOM 604 C C . HIS A 1 75 ? 6.026 -8.837 -18.411 1.00 71.62 75 HIS A C 1
ATOM 606 O O . HIS A 1 75 ? 6.397 -9.650 -17.569 1.00 71.62 75 HIS A O 1
ATOM 612 N N . THR A 1 76 ? 6.282 -7.531 -18.287 1.00 70.88 76 THR A N 1
ATOM 613 C CA . THR A 1 76 ? 6.788 -6.922 -17.042 1.00 70.88 76 THR A CA 1
ATOM 614 C C . THR A 1 76 ? 5.704 -6.043 -16.411 1.00 70.88 76 THR A C 1
ATOM 616 O O . THR A 1 76 ? 5.009 -5.335 -17.147 1.00 70.88 76 THR A O 1
ATOM 619 N N . PRO A 1 77 ? 5.499 -6.079 -15.079 1.00 78.56 77 PRO A N 1
ATOM 620 C CA . PRO A 1 77 ? 4.545 -5.189 -14.433 1.00 78.56 77 PRO A CA 1
ATOM 621 C C . PRO A 1 77 ? 4.970 -3.724 -14.611 1.00 78.56 77 PRO A C 1
ATOM 623 O O . PRO A 1 77 ? 6.125 -3.379 -14.378 1.00 78.56 77 PRO A O 1
ATOM 626 N N . ILE A 1 78 ? 4.048 -2.835 -14.971 1.00 71.19 78 ILE A N 1
ATOM 627 C CA . ILE A 1 78 ? 4.267 -1.399 -15.194 1.00 71.19 78 ILE A CA 1
ATOM 628 C C . ILE A 1 78 ? 4.711 -0.661 -13.927 1.00 71.19 78 ILE A C 1
ATOM 630 O O . ILE A 1 78 ? 5.422 0.339 -14.004 1.00 71.19 78 ILE A O 1
ATOM 634 N N . GLN A 1 79 ? 4.369 -1.195 -12.750 1.00 71.88 79 GLN A N 1
ATOM 635 C CA . GLN A 1 79 ? 4.903 -0.726 -11.471 1.00 71.88 79 GLN A CA 1
ATOM 636 C C . GLN A 1 79 ? 6.436 -0.913 -11.379 1.00 71.88 79 GLN A C 1
ATOM 638 O O . GLN A 1 79 ? 7.077 -0.270 -10.550 1.00 71.88 79 GLN A O 1
ATOM 643 N N . ARG A 1 80 ? 7.042 -1.723 -12.269 1.00 70.62 80 ARG A N 1
ATOM 644 C CA . ARG A 1 80 ? 8.495 -1.952 -12.408 1.00 70.62 80 ARG A CA 1
ATOM 645 C C . ARG A 1 80 ? 9.170 -1.104 -13.503 1.00 70.62 80 ARG A C 1
ATOM 647 O O . ARG A 1 80 ? 10.283 -1.420 -13.920 1.00 70.62 80 ARG A O 1
ATOM 654 N N . TRP A 1 81 ? 8.532 -0.035 -13.986 1.00 73.25 81 TRP A N 1
ATOM 655 C CA . TRP A 1 81 ? 9.117 0.865 -14.991 1.00 73.25 81 TRP A CA 1
ATOM 656 C C . TRP A 1 81 ? 10.425 1.537 -14.517 1.00 73.25 81 TRP A C 1
ATOM 658 O O . TRP A 1 81 ? 10.493 2.098 -13.421 1.00 73.25 81 TRP A O 1
ATOM 668 N N . ASN A 1 82 ? 11.464 1.551 -15.368 1.00 73.44 82 ASN A N 1
ATOM 669 C CA . ASN A 1 82 ? 12.747 2.190 -15.052 1.00 73.44 82 ASN A CA 1
ATOM 670 C C . ASN A 1 82 ? 12.675 3.720 -15.230 1.00 73.44 82 ASN A C 1
ATOM 672 O O . ASN A 1 82 ? 12.652 4.227 -16.350 1.00 73.44 82 ASN A O 1
ATOM 676 N N . LYS A 1 83 ? 12.726 4.480 -14.127 1.00 75.88 83 LYS A N 1
ATOM 677 C CA . LYS A 1 83 ? 12.730 5.957 -14.152 1.00 75.88 83 LYS A CA 1
ATOM 678 C C . LYS A 1 83 ? 13.918 6.539 -14.937 1.00 75.88 83 LYS A C 1
ATOM 680 O O . LYS A 1 83 ? 13.754 7.579 -15.571 1.00 75.88 83 LYS A O 1
ATOM 685 N N . ALA A 1 84 ? 15.076 5.869 -14.965 1.00 68.69 84 ALA A N 1
ATOM 686 C CA . ALA A 1 84 ? 16.297 6.354 -15.625 1.00 68.69 84 ALA A CA 1
ATOM 687 C C . ALA A 1 84 ? 16.220 6.336 -17.164 1.00 68.69 84 ALA A C 1
ATOM 689 O O . ALA A 1 84 ? 16.888 7.130 -17.826 1.00 68.69 84 ALA A O 1
ATOM 690 N N . LYS A 1 85 ? 15.328 5.518 -17.741 1.00 74.38 85 LYS A N 1
ATOM 691 C CA . LYS A 1 85 ? 15.033 5.531 -19.185 1.00 74.38 85 LYS A CA 1
ATOM 692 C C . LYS A 1 85 ? 14.529 6.894 -19.675 1.00 74.38 85 LYS A C 1
ATOM 694 O O . LYS A 1 85 ? 14.712 7.223 -20.842 1.00 74.38 85 LYS A O 1
ATOM 699 N N . SER A 1 86 ? 13.913 7.693 -18.799 1.00 74.62 86 SER A N 1
ATOM 700 C CA . SER A 1 86 ? 13.414 9.030 -19.150 1.00 74.62 86 SER A CA 1
ATOM 701 C C . SER A 1 86 ? 14.529 10.050 -19.414 1.00 74.62 86 SER A C 1
ATOM 703 O O . SER A 1 86 ? 14.328 10.975 -20.199 1.00 74.62 86 SER A O 1
ATOM 705 N N . ALA A 1 87 ? 15.707 9.868 -18.806 1.00 79.75 87 ALA A N 1
ATOM 706 C CA . ALA A 1 87 ? 16.886 10.691 -19.069 1.00 79.75 87 ALA A CA 1
ATOM 707 C C . ALA A 1 87 ? 17.564 10.270 -20.381 1.00 79.75 87 ALA A C 1
ATOM 709 O O . ALA A 1 87 ? 17.777 11.118 -21.241 1.00 79.75 87 ALA A O 1
ATOM 710 N N . GLU A 1 88 ? 17.762 8.956 -20.577 1.00 78.06 88 GLU A N 1
ATOM 711 C CA . GLU A 1 88 ? 18.322 8.363 -21.807 1.00 78.06 88 GLU A CA 1
ATOM 712 C C . GLU A 1 88 ? 17.558 8.809 -23.067 1.00 78.06 88 GLU A C 1
ATOM 714 O O . GLU A 1 88 ? 18.152 8.959 -24.128 1.00 78.06 88 GLU A O 1
ATOM 719 N N . TRP A 1 89 ? 16.244 9.052 -22.964 1.00 80.19 89 TRP A N 1
ATOM 720 C CA . TRP A 1 89 ? 15.410 9.517 -24.078 1.00 80.19 89 TRP A CA 1
ATOM 721 C C . TRP A 1 89 ? 15.849 10.871 -24.652 1.00 80.19 89 TRP A C 1
ATOM 723 O O . TRP A 1 89 ? 15.755 11.070 -25.862 1.00 80.19 89 TRP A O 1
ATOM 733 N N . LYS A 1 90 ? 16.340 11.788 -23.809 1.00 82.31 90 LYS A N 1
ATOM 734 C CA . LYS A 1 90 ? 16.746 13.140 -24.232 1.00 82.31 90 LYS A CA 1
ATOM 735 C C . LYS A 1 90 ? 18.029 13.134 -25.063 1.00 82.31 90 LYS A C 1
ATOM 737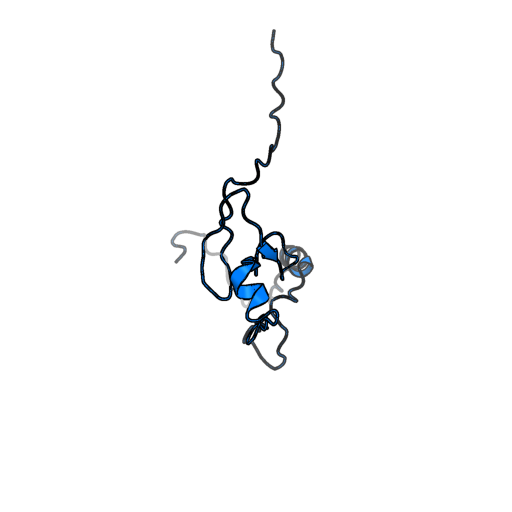 O O . LYS A 1 90 ? 18.196 13.999 -25.914 1.00 82.31 90 LYS A O 1
ATOM 742 N N . ASP A 1 91 ? 18.889 12.142 -24.840 1.00 81.56 91 ASP A N 1
ATOM 743 C CA . ASP A 1 91 ? 20.192 12.016 -25.500 1.00 81.56 91 ASP A CA 1
ATOM 744 C C . ASP A 1 91 ? 20.120 11.227 -26.820 1.00 81.56 91 ASP A C 1
ATOM 746 O O . ASP A 1 91 ? 21.12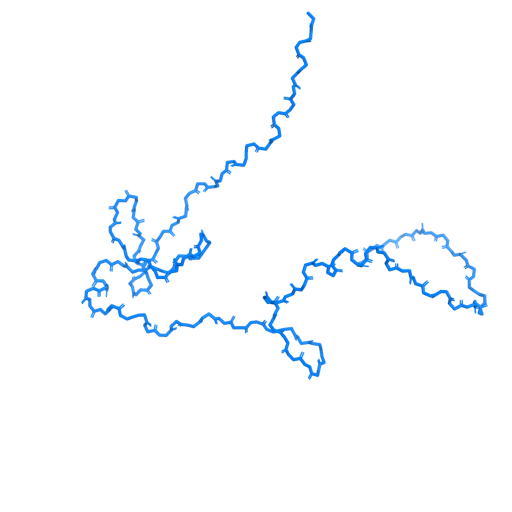9 11.050 -27.510 1.00 81.56 91 ASP A O 1
ATOM 750 N N . ARG A 1 92 ? 18.930 10.741 -27.203 1.00 86.75 92 ARG A N 1
ATOM 751 C CA . ARG A 1 92 ? 18.737 9.955 -28.427 1.00 86.75 92 ARG A CA 1
ATOM 752 C C . ARG A 1 92 ? 18.906 10.829 -29.664 1.00 86.75 92 ARG A C 1
ATOM 754 O O . ARG A 1 92 ? 18.200 11.817 -29.844 1.00 86.75 92 ARG A O 1
ATOM 761 N N . LYS A 1 93 ? 19.800 10.410 -30.560 1.00 87.31 93 LYS A N 1
ATOM 762 C CA . LYS A 1 93 ? 19.977 11.002 -31.892 1.00 87.31 93 LYS A CA 1
ATOM 763 C C . LYS A 1 93 ? 19.393 10.064 -32.942 1.00 87.31 93 LYS A C 1
ATOM 765 O O . LYS A 1 93 ? 19.668 8.866 -32.915 1.00 87.31 93 LYS A O 1
ATOM 770 N N . THR A 1 94 ? 18.590 10.597 -33.858 1.00 84.25 94 THR A N 1
ATOM 771 C CA . THR A 1 94 ? 18.101 9.841 -35.014 1.00 84.25 94 THR A CA 1
ATOM 772 C C . THR A 1 94 ? 19.251 9.600 -35.981 1.00 84.25 94 THR A C 1
ATOM 774 O O . THR A 1 94 ? 19.996 10.527 -36.305 1.00 84.25 94 THR A O 1
ATOM 777 N N . PHE A 1 95 ? 19.391 8.364 -36.452 1.00 84.00 95 PHE A N 1
ATOM 778 C CA . PHE A 1 95 ? 20.276 8.071 -37.570 1.00 84.00 95 PHE A CA 1
ATOM 779 C C . PHE A 1 95 ? 19.744 8.807 -38.805 1.00 84.00 95 PHE A C 1
ATOM 781 O O . PHE A 1 95 ? 18.587 8.613 -39.178 1.00 84.00 95 PHE A O 1
ATOM 788 N N . LYS A 1 96 ? 20.559 9.678 -39.405 1.00 81.75 96 LYS A N 1
ATOM 789 C CA . LYS A 1 96 ? 20.272 10.201 -40.741 1.00 81.75 96 LYS A CA 1
ATOM 790 C C . LYS A 1 96 ? 20.656 9.108 -41.726 1.00 81.75 96 LYS A C 1
ATOM 792 O O . LYS A 1 96 ? 21.833 8.775 -41.825 1.00 81.75 96 LYS A O 1
ATOM 797 N N . VAL A 1 97 ? 19.666 8.540 -42.406 1.00 81.81 97 VAL A N 1
ATOM 798 C CA . VAL A 1 97 ? 19.937 7.826 -43.654 1.00 81.81 97 VAL A CA 1
ATOM 799 C C . VAL A 1 97 ? 20.494 8.886 -44.599 1.00 81.81 97 VAL A C 1
ATOM 801 O O . VAL A 1 97 ? 19.944 9.981 -44.647 1.00 81.81 97 VAL A O 1
ATOM 804 N N . GLU A 1 98 ? 21.631 8.630 -4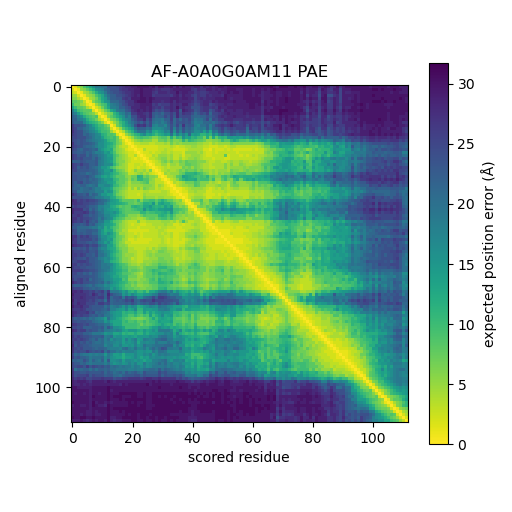5.245 1.00 76.62 98 GLU A N 1
ATOM 805 C CA . GLU A 1 98 ? 22.124 9.540 -46.280 1.00 76.62 98 GLU A CA 1
ATOM 806 C C . GLU A 1 98 ? 21.017 9.651 -47.327 1.00 76.62 98 GLU A C 1
ATOM 808 O O . GLU A 1 98 ? 20.651 8.651 -47.947 1.00 76.62 98 GLU A O 1
ATOM 813 N N . ASP A 1 99 ? 20.390 10.826 -47.398 1.00 62.97 99 ASP A N 1
ATOM 814 C CA . ASP A 1 99 ? 19.166 11.005 -48.155 1.00 62.97 99 ASP A CA 1
ATOM 815 C C . ASP A 1 99 ? 19.429 10.628 -49.620 1.00 62.97 99 ASP A C 1
ATOM 817 O O . ASP A 1 99 ? 20.230 11.252 -50.320 1.00 62.97 99 ASP A O 1
ATOM 821 N N . SER A 1 100 ? 18.644 9.674 -50.124 1.00 55.75 100 SER A N 1
ATOM 822 C CA . SER A 1 100 ? 17.870 10.002 -51.316 1.00 55.75 100 SER A CA 1
ATOM 823 C C . SER A 1 100 ? 17.144 11.314 -51.000 1.00 55.75 100 SER A C 1
ATOM 825 O O . SER A 1 100 ? 16.149 11.313 -50.286 1.00 55.75 100 SER A O 1
ATOM 827 N N . GLU A 1 101 ? 17.789 12.403 -51.407 1.00 55.28 101 GLU A N 1
ATOM 828 C CA . GLU A 1 101 ? 17.554 13.814 -51.105 1.00 55.28 101 GLU A CA 1
ATOM 829 C C . GLU A 1 101 ? 16.102 14.178 -50.745 1.00 55.28 101 GLU A C 1
ATOM 831 O O . GLU A 1 101 ? 15.267 14.287 -51.637 1.00 55.28 101 GLU A O 1
ATOM 836 N N . ASP A 1 102 ? 15.818 14.498 -49.478 1.00 56.94 102 ASP A N 1
ATOM 837 C CA . ASP A 1 102 ? 14.577 15.190 -49.111 1.00 56.94 102 ASP A CA 1
ATOM 838 C C . ASP A 1 102 ? 14.894 16.531 -48.445 1.00 56.94 102 ASP A C 1
ATOM 840 O O . ASP A 1 102 ? 15.244 16.646 -47.269 1.00 56.94 102 ASP A O 1
ATOM 844 N N . LYS A 1 103 ? 14.796 17.575 -49.273 1.00 50.88 103 LYS A N 1
ATOM 845 C CA . LYS A 1 103 ? 15.017 18.968 -48.899 1.00 50.88 103 LYS A CA 1
ATOM 846 C C . LYS A 1 103 ? 13.959 19.453 -47.916 1.00 50.88 103 LYS A C 1
ATOM 848 O O . LYS A 1 103 ? 12.760 19.248 -48.102 1.00 50.88 103 LYS A O 1
ATOM 853 N N . ASP A 1 104 ? 14.451 20.185 -46.927 1.00 58.28 104 ASP A N 1
ATOM 854 C CA . ASP A 1 104 ? 13.715 20.972 -45.950 1.00 58.28 104 ASP A CA 1
ATOM 855 C C . ASP A 1 104 ? 12.428 21.604 -46.515 1.00 58.28 104 ASP A C 1
ATOM 857 O O . ASP A 1 104 ? 12.469 22.413 -47.447 1.00 58.28 104 ASP A O 1
ATOM 861 N N . LYS A 1 105 ? 11.281 21.310 -45.888 1.00 49.72 105 LYS A N 1
ATOM 862 C CA . LYS A 1 105 ? 10.112 22.197 -45.939 1.00 49.72 105 LYS A CA 1
ATOM 863 C C . LYS A 1 105 ? 9.910 22.900 -44.591 1.00 49.72 105 LYS A C 1
ATOM 865 O O . LYS A 1 105 ? 10.029 22.255 -43.546 1.00 49.72 105 LYS A O 1
ATOM 870 N N . PRO A 1 106 ? 9.605 24.211 -44.602 1.00 56.59 106 PRO A N 1
ATOM 871 C CA . PRO A 1 106 ? 9.350 24.995 -43.400 1.00 56.59 106 PRO A CA 1
ATOM 872 C C . PRO A 1 106 ? 8.008 24.635 -42.743 1.00 56.59 106 PRO A C 1
ATOM 874 O O . PRO A 1 106 ? 7.113 24.070 -43.368 1.00 56.59 106 PRO A O 1
ATOM 877 N N . LYS A 1 107 ? 7.931 24.933 -41.440 1.00 64.12 107 LYS A N 1
ATOM 878 C CA . LYS A 1 107 ? 6.827 24.608 -40.534 1.00 64.12 107 LYS A CA 1
ATOM 879 C C . LYS A 1 107 ? 5.700 25.635 -40.596 1.00 64.12 107 LYS A C 1
ATOM 881 O O . LYS A 1 107 ? 5.864 26.729 -40.059 1.00 64.12 107 LYS A O 1
ATOM 886 N N . ASP A 1 108 ? 4.515 25.193 -40.998 1.00 51.06 108 ASP A N 1
ATOM 887 C CA . ASP A 1 108 ? 3.276 25.884 -40.661 1.00 51.06 108 ASP A CA 1
ATOM 888 C C . ASP A 1 108 ? 2.089 24.909 -40.613 1.00 51.06 108 ASP A C 1
ATOM 890 O O . ASP A 1 108 ? 1.738 24.268 -41.595 1.00 51.06 108 ASP A O 1
ATOM 894 N N . GLY A 1 109 ? 1.457 24.829 -39.437 1.00 52.66 109 GLY A N 1
ATOM 895 C CA . GLY A 1 109 ? 0.070 24.379 -39.306 1.00 52.66 109 GLY A CA 1
ATOM 896 C C . GLY A 1 109 ? -0.157 22.997 -38.690 1.00 52.66 109 GLY A C 1
ATOM 897 O O . GLY A 1 109 ? -0.014 21.977 -39.349 1.00 52.66 109 GLY A O 1
ATOM 898 N N . GLY A 1 110 ? -0.667 23.005 -37.453 1.00 46.22 110 GLY A N 1
ATOM 899 C CA . GLY A 1 110 ? -1.591 21.978 -36.962 1.00 46.22 110 GLY A CA 1
ATOM 900 C C . GLY A 1 110 ? -0.952 20.773 -36.279 1.00 46.22 110 GLY A C 1
ATOM 901 O O . GLY A 1 110 ? -0.656 19.772 -36.918 1.00 46.22 110 GLY A O 1
ATOM 902 N N . CYS A 1 111 ? -0.825 20.839 -34.953 1.00 46.00 111 CYS A N 1
ATOM 903 C CA . CYS A 1 111 ? -0.766 19.633 -34.131 1.00 46.00 111 CYS A CA 1
ATOM 904 C C . CYS A 1 111 ? -2.204 19.121 -33.976 1.00 46.00 111 CYS A C 1
ATOM 906 O O . CYS A 1 111 ? -3.025 19.803 -33.358 1.00 46.00 111 CYS A O 1
ATOM 908 N N . CYS A 1 112 ? -2.505 17.979 -34.587 1.00 36.91 112 CYS A N 1
ATOM 909 C CA . CYS A 1 112 ? -3.648 17.145 -34.232 1.00 36.91 112 CYS A CA 1
ATOM 910 C C . CYS A 1 112 ? -3.336 16.275 -33.008 1.00 36.91 112 CYS A C 1
ATOM 912 O O . CYS A 1 112 ? -2.135 16.082 -32.701 1.00 36.91 112 CYS A O 1
#